Protein AF-A0A939HET4-F1 (afdb_monomer_lite)

Sequence (136 aa):
MSNPKKLTKIKFFSINRDIRDGRRSNAQMAAFHNVSIETIRTVRNAKTWNGFLAHKQAKAARALKRKIELGKARAAQIKRPSDIPDIAVADPDMTASQTWTRPSLQEQIDVLADEVANLKRQRGPFRFSIIKKDNK

pLDDT: mean 74.73, std 17.43, range [38.53, 94.81]

Foldseek 3Di:
DDDQPPQDPVLLVVLLVVVVVVPDDLVRSCVVSVHDSVLSVLSPVQVDPVSSVVVVVVVVVVVVVVVVVVVVVVVVVVPDPPPPPPPPPPDDDPDDPPPPPDDDPVVVVVVVVVVVVVVVVVDDDPPPPDPPDDDD

Structure (mmCIF, N/CA/C/O backbone):
data_AF-A0A939HET4-F1
#
_entry.id   AF-A0A939HET4-F1
#
loop_
_atom_site.group_PDB
_atom_site.id
_atom_site.type_symbol
_atom_site.label_atom_id
_atom_site.label_alt_id
_atom_site.label_comp_id
_atom_site.label_asym_id
_atom_site.label_entity_id
_atom_site.label_seq_id
_atom_site.pdbx_PDB_ins_code
_atom_site.Cartn_x
_atom_site.Cartn_y
_atom_site.Cartn_z
_atom_site.occupancy
_atom_site.B_iso_or_equiv
_atom_site.auth_seq_id
_atom_site.auth_comp_id
_atom_site.auth_asym_id
_atom_site.auth_atom_id
_atom_site.pdbx_PDB_model_num
ATOM 1 N N . MET A 1 1 ? -7.916 -10.480 -12.203 1.00 39.50 1 MET A N 1
ATOM 2 C CA . MET A 1 1 ? -7.081 -9.788 -11.191 1.00 39.50 1 MET A CA 1
ATOM 3 C C . MET A 1 1 ? -7.779 -8.497 -10.777 1.00 39.50 1 MET A C 1
ATOM 5 O O . MET A 1 1 ? -7.983 -7.640 -11.626 1.00 39.50 1 MET A O 1
ATOM 9 N N . SER A 1 2 ? -8.223 -8.365 -9.522 1.00 38.53 2 SER A N 1
ATOM 10 C CA . SER A 1 2 ? -8.917 -7.155 -9.057 1.00 38.53 2 SER A CA 1
ATOM 11 C C . SER A 1 2 ? -7.955 -5.965 -9.049 1.00 38.53 2 SER A C 1
ATOM 13 O O . SER A 1 2 ? -6.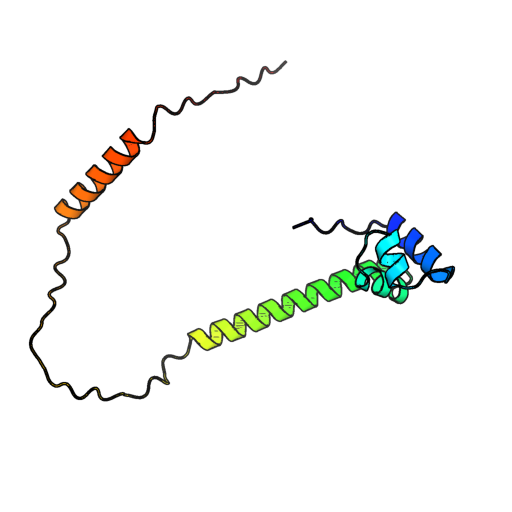945 -5.995 -8.344 1.00 38.53 2 SER A O 1
ATOM 15 N N . ASN A 1 3 ? -8.265 -4.922 -9.816 1.00 45.75 3 ASN A N 1
ATOM 16 C CA . ASN A 1 3 ? -7.520 -3.666 -9.820 1.00 45.75 3 ASN A CA 1
ATOM 17 C C . ASN A 1 3 ? -7.403 -3.154 -8.364 1.00 45.75 3 ASN A C 1
ATOM 19 O O . ASN A 1 3 ? -8.441 -3.035 -7.702 1.00 45.75 3 ASN A O 1
ATOM 23 N N . PRO A 1 4 ? -6.198 -2.916 -7.804 1.00 57.56 4 PRO A N 1
ATOM 24 C CA . PRO A 1 4 ? -6.071 -2.539 -6.402 1.00 57.56 4 PRO A CA 1
ATOM 25 C C . PRO A 1 4 ? -6.743 -1.182 -6.188 1.00 57.56 4 PRO A C 1
ATOM 27 O O . PRO A 1 4 ? -6.218 -0.142 -6.592 1.00 57.56 4 PRO A O 1
ATOM 30 N N . LYS A 1 5 ? -7.925 -1.193 -5.557 1.00 67.31 5 LYS A N 1
ATOM 31 C CA . LYS A 1 5 ? -8.667 0.026 -5.220 1.00 67.31 5 LYS A CA 1
ATOM 32 C C . LYS A 1 5 ? -7.733 0.945 -4.430 1.00 67.31 5 LYS A C 1
ATOM 34 O O . LYS A 1 5 ? -7.218 0.573 -3.373 1.00 67.31 5 LYS A O 1
ATOM 39 N N . LYS A 1 6 ? -7.465 2.135 -4.976 1.00 76.75 6 LYS A N 1
ATOM 40 C CA . LYS A 1 6 ? -6.620 3.140 -4.322 1.00 76.75 6 LYS A CA 1
ATOM 41 C C . LYS A 1 6 ? -7.266 3.496 -2.981 1.00 76.75 6 LYS A C 1
ATOM 43 O O . LYS A 1 6 ? -8.456 3.795 -2.928 1.00 76.75 6 LYS A O 1
ATOM 48 N N . LEU A 1 7 ? -6.489 3.434 -1.898 1.00 86.94 7 LEU A N 1
ATOM 49 C CA . LEU A 1 7 ? -6.971 3.838 -0.578 1.00 86.94 7 LEU A CA 1
ATOM 50 C C . LEU A 1 7 ? -7.331 5.327 -0.635 1.00 86.94 7 LEU A C 1
ATOM 52 O O . LEU A 1 7 ? -6.498 6.132 -1.043 1.00 86.94 7 LEU A O 1
ATOM 56 N N . THR A 1 8 ? -8.554 5.688 -0.256 1.00 91.38 8 THR A N 1
ATOM 57 C CA . THR A 1 8 ? -8.993 7.087 -0.201 1.00 91.38 8 THR A CA 1
ATOM 58 C C . THR A 1 8 ? -8.571 7.734 1.119 1.00 91.38 8 THR A C 1
ATOM 60 O O . THR A 1 8 ? -8.357 7.045 2.120 1.00 91.38 8 THR A O 1
ATOM 63 N N . LYS A 1 9 ? -8.494 9.071 1.149 1.00 93.50 9 LYS A N 1
ATOM 64 C CA . LYS A 1 9 ? -8.167 9.840 2.364 1.00 93.50 9 LYS A CA 1
ATOM 65 C C . LYS A 1 9 ? -9.171 9.582 3.497 1.00 93.50 9 LYS A C 1
ATOM 67 O O . LYS A 1 9 ? -8.770 9.389 4.639 1.00 93.50 9 LYS A O 1
ATOM 72 N N . ILE A 1 10 ? -10.463 9.495 3.171 1.00 93.81 10 ILE A N 1
ATOM 73 C CA . ILE A 1 10 ? -11.527 9.162 4.134 1.00 93.81 10 ILE A CA 1
ATOM 74 C C . ILE A 1 10 ? -11.271 7.784 4.752 1.00 93.81 10 ILE A C 1
ATOM 76 O O . ILE A 1 10 ? -11.267 7.631 5.973 1.00 93.81 10 ILE A O 1
ATOM 80 N N . LYS A 1 11 ? -10.977 6.783 3.913 1.00 92.50 11 LYS A N 1
ATOM 81 C CA . LYS A 1 11 ? -10.726 5.420 4.381 1.00 92.50 11 LYS A CA 1
ATOM 82 C C . LYS A 1 11 ? -9.453 5.318 5.220 1.00 92.50 11 LYS A C 1
ATOM 84 O O . LYS A 1 11 ? -9.434 4.586 6.201 1.00 92.50 11 LYS A O 1
ATOM 89 N N . PHE A 1 12 ? -8.421 6.097 4.893 1.00 94.81 12 PHE A N 1
ATOM 90 C CA . PHE A 1 12 ? -7.231 6.224 5.733 1.00 94.81 12 PHE A CA 1
ATOM 91 C C . PHE A 1 12 ? -7.573 6.693 7.151 1.00 94.81 12 PHE A C 1
ATOM 93 O O . PHE A 1 12 ? -7.128 6.071 8.110 1.00 94.81 12 PHE A O 1
ATOM 100 N N . PHE A 1 13 ? -8.373 7.753 7.301 1.00 94.56 13 PHE A N 1
ATOM 101 C CA . PHE A 1 13 ? -8.732 8.259 8.629 1.00 94.56 13 PHE A CA 1
ATOM 102 C C . PHE A 1 13 ? -9.630 7.300 9.406 1.00 94.56 13 PHE A C 1
ATOM 104 O O . PHE A 1 13 ? -9.435 7.148 10.608 1.00 94.56 13 PHE A O 1
ATOM 111 N N . SER A 1 14 ? -10.548 6.609 8.727 1.00 93.88 14 SER A N 1
ATOM 112 C CA . SER A 1 14 ? -11.356 5.554 9.348 1.00 93.88 14 SER A CA 1
ATOM 113 C C . SER A 1 14 ? -10.478 4.424 9.901 1.00 93.88 14 SER A C 1
ATOM 115 O O . SER A 1 14 ? -10.606 4.073 11.069 1.00 93.88 14 SER A O 1
ATOM 117 N N . ILE A 1 15 ? -9.511 3.932 9.118 1.00 94.00 15 ILE A N 1
ATOM 118 C CA . ILE A 1 15 ? -8.547 2.922 9.583 1.00 94.00 15 ILE A CA 1
ATOM 119 C C . ILE A 1 15 ? -7.685 3.467 10.731 1.00 94.00 15 ILE A C 1
ATOM 121 O O . ILE A 1 15 ? -7.440 2.766 11.705 1.00 94.00 15 ILE A O 1
ATOM 125 N N . ASN A 1 16 ? -7.208 4.710 10.634 1.00 94.38 16 ASN A N 1
ATOM 126 C CA . ASN A 1 16 ? -6.356 5.314 11.660 1.00 94.38 16 ASN A CA 1
ATOM 127 C C . ASN A 1 16 ? -7.094 5.473 12.999 1.00 94.38 16 ASN A C 1
ATOM 129 O O . ASN A 1 16 ? -6.493 5.282 14.052 1.00 94.38 16 ASN A O 1
ATOM 133 N N . ARG A 1 17 ? -8.396 5.787 12.963 1.00 94.19 17 ARG A N 1
ATOM 134 C CA . ARG A 1 17 ? -9.257 5.798 14.151 1.00 94.19 17 ARG A CA 1
ATOM 135 C C . ARG A 1 17 ? -9.363 4.402 14.759 1.00 94.19 17 ARG A C 1
ATOM 137 O O . ARG A 1 17 ? -9.035 4.242 15.925 1.00 94.19 17 ARG A O 1
ATOM 144 N N . ASP A 1 18 ? -9.698 3.394 13.958 1.00 93.19 18 ASP A N 1
ATOM 145 C CA . ASP A 1 18 ? -9.806 2.009 14.435 1.00 93.19 18 ASP A CA 1
ATOM 146 C C . ASP A 1 18 ? -8.490 1.485 15.036 1.00 93.19 18 ASP A C 1
ATOM 148 O O . ASP A 1 18 ? -8.499 0.741 16.017 1.00 93.19 18 ASP A O 1
ATOM 152 N N . ILE A 1 19 ? -7.346 1.886 14.470 1.00 92.69 19 ILE A N 1
ATOM 153 C CA . ILE A 1 19 ? -6.021 1.551 15.009 1.00 92.69 19 ILE A CA 1
ATOM 154 C C . ILE A 1 19 ? -5.816 2.177 16.392 1.00 92.69 19 ILE A C 1
ATOM 156 O O . ILE A 1 19 ? -5.250 1.517 17.261 1.00 92.69 19 ILE A O 1
ATOM 160 N N . ARG A 1 20 ? -6.249 3.428 16.595 1.00 91.94 20 ARG A N 1
ATOM 161 C CA . ARG A 1 20 ? -6.165 4.116 17.894 1.00 91.94 20 ARG A CA 1
ATOM 162 C C . ARG A 1 20 ? -7.114 3.509 18.920 1.00 91.94 20 ARG A C 1
ATOM 164 O O . ARG A 1 20 ? -6.741 3.407 20.081 1.00 91.94 20 ARG A O 1
ATOM 171 N N . ASP A 1 21 ? -8.286 3.061 18.478 1.00 92.06 21 ASP A N 1
ATOM 172 C CA . ASP A 1 21 ? -9.275 2.412 19.340 1.00 92.06 21 ASP A CA 1
ATOM 173 C C . ASP A 1 21 ? -8.802 1.028 19.827 1.00 92.06 21 ASP A C 1
ATOM 175 O O . ASP A 1 21 ? -9.319 0.515 20.815 1.00 92.06 21 ASP A O 1
ATOM 179 N N . GLY A 1 22 ? -7.840 0.392 19.143 1.00 89.25 22 GLY A N 1
ATOM 180 C CA . GLY A 1 22 ? -7.157 -0.823 19.611 1.00 89.25 22 GLY A CA 1
ATOM 181 C C . GLY A 1 22 ? -8.010 -2.099 19.655 1.00 89.25 22 GLY A C 1
ATOM 182 O O . GLY A 1 22 ? -7.503 -3.163 19.995 1.00 89.25 22 GLY A O 1
ATOM 183 N N . ARG A 1 23 ? -9.291 -2.032 19.269 1.00 85.00 23 ARG A N 1
ATOM 184 C CA . ARG A 1 23 ? -10.271 -3.126 19.428 1.00 85.00 23 ARG A CA 1
ATOM 185 C C . ARG A 1 23 ? -10.041 -4.343 18.529 1.00 85.00 23 ARG A C 1
ATOM 187 O O . ARG A 1 23 ? -10.679 -5.371 18.730 1.00 85.00 23 ARG A O 1
ATOM 194 N N . ARG A 1 24 ? -9.217 -4.223 17.484 1.00 90.19 24 ARG A N 1
ATOM 195 C CA . ARG A 1 24 ? -9.063 -5.247 16.436 1.00 90.19 24 ARG A CA 1
ATOM 196 C C . ARG A 1 24 ? -7.597 -5.530 16.142 1.00 90.19 24 ARG A C 1
ATOM 198 O O . ARG A 1 24 ? -6.770 -4.620 16.086 1.00 90.19 24 ARG A O 1
ATOM 205 N N . SER A 1 25 ? -7.286 -6.794 15.862 1.00 92.56 25 SER A N 1
ATOM 206 C CA . SER A 1 25 ? -5.974 -7.178 15.336 1.00 92.56 25 SER A CA 1
ATOM 207 C C . SER A 1 25 ? -5.763 -6.627 13.918 1.00 92.56 25 SER A C 1
ATOM 209 O O . SER A 1 25 ? -6.710 -6.269 13.211 1.00 92.56 25 SER A O 1
ATOM 211 N N . ASN A 1 26 ? -4.511 -6.591 13.450 1.00 91.94 26 ASN A N 1
ATOM 212 C CA . ASN A 1 26 ? -4.204 -6.145 12.084 1.00 91.94 26 ASN A CA 1
ATOM 213 C C . ASN A 1 26 ? -4.919 -6.981 11.011 1.00 91.94 26 ASN A C 1
ATOM 215 O O . ASN A 1 26 ? -5.312 -6.436 9.982 1.00 91.94 26 ASN A O 1
ATOM 219 N N . ALA A 1 27 ? -5.088 -8.285 11.251 1.00 92.75 27 ALA A N 1
ATOM 220 C CA . ALA A 1 27 ? -5.789 -9.182 10.337 1.00 92.75 27 ALA A CA 1
ATOM 221 C C . ALA A 1 27 ? -7.294 -8.878 10.301 1.00 92.75 27 ALA A C 1
ATOM 223 O O . ALA A 1 27 ? -7.870 -8.737 9.225 1.00 92.75 27 ALA A O 1
ATOM 224 N N . GLN A 1 28 ? -7.908 -8.676 11.470 1.00 94.25 28 GLN A N 1
ATOM 225 C CA . GLN A 1 28 ? -9.324 -8.318 11.576 1.00 94.25 28 GLN A CA 1
ATOM 226 C C . GLN A 1 28 ? -9.617 -6.948 10.949 1.00 94.25 28 GLN A C 1
ATOM 228 O O . GLN A 1 28 ? -10.603 -6.802 10.233 1.00 94.25 28 GLN A O 1
ATOM 233 N N . MET A 1 29 ? -8.746 -5.951 11.151 1.00 93.12 29 MET A N 1
ATOM 234 C CA . MET A 1 29 ? -8.880 -4.645 10.493 1.00 93.12 29 MET A CA 1
ATOM 235 C C . MET A 1 29 ? -8.739 -4.740 8.975 1.00 93.12 29 MET A C 1
ATOM 237 O O . MET A 1 29 ? -9.480 -4.077 8.254 1.00 93.12 29 MET A O 1
ATOM 241 N N . ALA A 1 30 ? -7.799 -5.548 8.482 1.00 92.75 30 ALA A N 1
ATOM 242 C CA . ALA A 1 30 ? -7.602 -5.749 7.051 1.00 92.75 30 ALA A CA 1
ATOM 243 C C . ALA A 1 30 ? -8.860 -6.335 6.390 1.00 92.75 30 ALA A C 1
ATOM 245 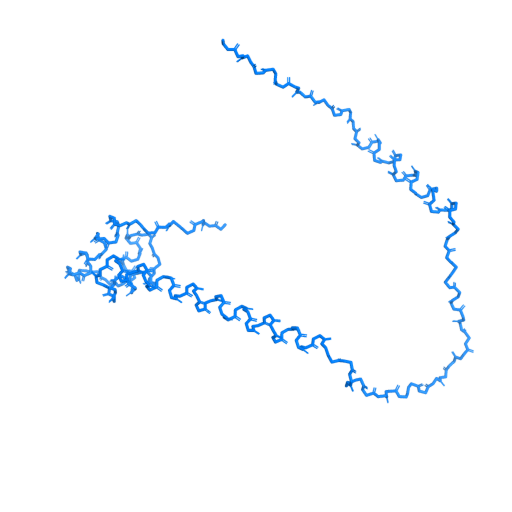O O . ALA A 1 30 ? -9.308 -5.814 5.367 1.00 92.75 30 ALA A O 1
ATOM 246 N N . ALA A 1 31 ? -9.466 -7.343 7.024 1.00 92.50 31 ALA A N 1
ATOM 247 C CA . ALA A 1 31 ? -10.726 -7.933 6.582 1.00 92.50 31 ALA A CA 1
ATOM 248 C C . ALA A 1 31 ? -11.884 -6.922 6.644 1.00 92.50 31 ALA A C 1
ATOM 250 O O . ALA A 1 31 ? -12.545 -6.686 5.638 1.00 92.50 31 ALA A O 1
ATOM 251 N N . PHE A 1 32 ? -12.072 -6.248 7.783 1.00 91.94 32 PHE A N 1
ATOM 252 C CA . PHE A 1 32 ? -13.150 -5.271 7.977 1.00 91.94 32 PHE A CA 1
ATOM 253 C C . PHE A 1 32 ? -13.093 -4.120 6.961 1.00 91.94 32 PHE A C 1
ATOM 255 O O . PHE A 1 32 ? -14.104 -3.716 6.389 1.00 91.94 32 PHE A O 1
ATOM 262 N N . HIS A 1 33 ? -11.890 -3.614 6.680 1.00 90.19 33 HIS A N 1
ATOM 263 C CA . HIS A 1 33 ? -11.693 -2.524 5.729 1.00 90.19 33 HIS A CA 1
ATOM 264 C C . HIS A 1 33 ? -11.537 -2.992 4.278 1.00 90.19 33 HIS A C 1
ATOM 266 O O . HIS A 1 33 ? -11.465 -2.137 3.392 1.00 90.19 33 HIS A O 1
ATOM 272 N N . ASN A 1 34 ? -11.528 -4.297 3.990 1.00 90.81 34 ASN A N 1
ATOM 273 C CA . ASN A 1 34 ? -11.244 -4.856 2.662 1.00 90.81 34 ASN A CA 1
ATOM 274 C C . ASN A 1 34 ? -9.933 -4.312 2.060 1.00 90.81 34 ASN A C 1
ATOM 276 O O . ASN A 1 34 ? -9.888 -3.840 0.920 1.00 90.81 34 ASN A O 1
ATOM 280 N N . VAL A 1 35 ? -8.863 -4.317 2.855 1.00 91.19 35 VAL A N 1
ATOM 281 C CA . VAL A 1 35 ? -7.521 -3.862 2.461 1.00 91.19 35 VAL A CA 1
ATOM 282 C C . VAL A 1 35 ? -6.476 -4.904 2.836 1.00 91.19 35 VAL A C 1
ATOM 284 O O . VAL A 1 35 ? -6.715 -5.778 3.661 1.00 91.19 35 VAL A O 1
ATOM 287 N N . SER A 1 36 ? -5.277 -4.808 2.263 1.00 92.06 36 SER A N 1
ATOM 288 C CA . SER A 1 36 ? -4.185 -5.697 2.661 1.00 92.06 36 SER A CA 1
ATOM 289 C C . SER A 1 36 ? -3.708 -5.410 4.088 1.00 92.06 36 SER A C 1
ATOM 291 O O . SER A 1 36 ? -3.675 -4.258 4.531 1.00 92.06 36 SER A O 1
ATOM 293 N N . ILE A 1 37 ? -3.228 -6.448 4.779 1.00 93.75 37 ILE A N 1
ATOM 294 C CA . ILE A 1 37 ? -2.582 -6.322 6.099 1.00 93.75 37 ILE A CA 1
ATOM 295 C C . ILE A 1 37 ? -1.408 -5.334 6.042 1.00 93.75 37 ILE A C 1
ATOM 297 O O . ILE A 1 37 ? -1.201 -4.540 6.959 1.00 93.75 37 ILE A O 1
ATOM 301 N N . GLU A 1 38 ? -0.655 -5.330 4.940 1.00 91.31 38 GLU A N 1
ATOM 302 C CA . GLU A 1 38 ? 0.442 -4.384 4.734 1.00 91.31 38 GLU A CA 1
ATOM 303 C C . GLU A 1 38 ? -0.043 -2.926 4.700 1.00 91.31 38 GLU A C 1
ATOM 305 O O . GLU A 1 38 ? 0.625 -2.033 5.226 1.00 91.31 38 GLU A O 1
ATOM 310 N N . THR A 1 39 ? -1.230 -2.674 4.141 1.00 91.44 39 THR A N 1
ATOM 311 C CA . THR A 1 39 ? -1.840 -1.340 4.162 1.00 91.44 39 THR A CA 1
ATOM 312 C C . THR A 1 39 ? -2.132 -0.911 5.597 1.00 91.44 39 THR A C 1
ATOM 314 O O . THR A 1 39 ? -1.750 0.195 5.964 1.00 91.44 39 THR A O 1
ATOM 317 N N . ILE A 1 40 ? -2.706 -1.785 6.431 1.00 93.81 40 ILE A N 1
ATOM 318 C CA . ILE A 1 40 ? -2.956 -1.500 7.855 1.00 93.81 40 ILE A CA 1
ATOM 319 C C . ILE A 1 40 ? -1.653 -1.161 8.591 1.00 93.81 40 ILE A C 1
ATOM 321 O O . ILE A 1 40 ? -1.578 -0.143 9.280 1.00 93.81 40 ILE A O 1
ATOM 325 N N . ARG A 1 41 ? -0.592 -1.955 8.387 1.00 93.12 41 ARG A N 1
ATOM 326 C CA . ARG A 1 41 ? 0.742 -1.683 8.961 1.00 93.12 41 ARG A CA 1
ATOM 327 C C . ARG A 1 41 ? 1.296 -0.331 8.504 1.00 93.12 41 ARG A C 1
ATOM 329 O O . ARG A 1 41 ? 1.836 0.421 9.308 1.00 93.12 41 ARG A O 1
ATOM 336 N N . THR A 1 42 ? 1.120 0.001 7.227 1.00 92.81 42 THR A N 1
ATOM 337 C CA . THR A 1 42 ? 1.574 1.282 6.673 1.00 92.81 42 THR A CA 1
ATOM 338 C C . THR A 1 42 ? 0.802 2.455 7.279 1.00 92.81 42 THR A C 1
ATOM 340 O O . THR A 1 42 ? 1.414 3.456 7.636 1.00 92.81 42 THR A O 1
ATOM 343 N N . VAL A 1 43 ? -0.522 2.340 7.434 1.00 93.44 43 VAL A N 1
ATOM 344 C CA . VAL A 1 43 ? -1.353 3.377 8.072 1.00 93.44 43 VAL A CA 1
ATOM 345 C C . VAL A 1 43 ? -0.929 3.591 9.526 1.00 93.44 43 VAL A C 1
ATOM 347 O O . VAL A 1 43 ? -0.729 4.736 9.931 1.00 93.44 43 VAL A O 1
ATOM 350 N N . ARG A 1 44 ? -0.700 2.501 10.273 1.00 92.06 44 ARG A N 1
ATOM 351 C CA . ARG A 1 44 ? -0.209 2.541 11.659 1.00 92.06 44 ARG A CA 1
ATOM 352 C C . ARG A 1 44 ? 1.104 3.320 11.786 1.00 92.06 44 ARG A C 1
ATOM 354 O O . ARG A 1 44 ? 1.233 4.150 12.680 1.00 92.06 44 ARG A O 1
ATOM 361 N N . ASN A 1 45 ? 2.054 3.078 10.884 1.00 91.62 45 ASN A N 1
ATOM 362 C CA . ASN A 1 45 ? 3.373 3.712 10.936 1.00 91.62 45 ASN A CA 1
ATOM 363 C C . ASN A 1 45 ? 3.353 5.161 10.432 1.00 91.62 45 ASN A C 1
ATOM 365 O O . ASN A 1 45 ? 4.033 6.017 10.988 1.00 91.62 45 ASN A O 1
ATOM 369 N N . ALA A 1 46 ? 2.575 5.446 9.385 1.00 90.19 46 ALA A N 1
ATOM 370 C CA . ALA A 1 46 ? 2.563 6.751 8.734 1.00 90.19 46 ALA A CA 1
ATOM 371 C C . ALA A 1 46 ? 1.945 7.862 9.595 1.00 90.19 46 ALA A C 1
ATOM 373 O O . ALA A 1 46 ? 2.367 9.011 9.469 1.00 90.19 46 ALA A O 1
ATOM 374 N N . LYS A 1 47 ? 0.948 7.535 10.438 1.00 85.69 47 LYS A N 1
ATOM 375 C CA . LYS A 1 47 ? 0.162 8.434 11.321 1.00 85.69 47 LYS A CA 1
ATOM 376 C C . LYS A 1 47 ? -0.619 9.561 10.618 1.00 85.69 47 LYS A C 1
ATOM 378 O O . LYS A 1 47 ? -1.695 9.935 11.084 1.00 85.69 47 LYS A O 1
ATOM 383 N N . THR A 1 48 ? -0.121 10.072 9.494 1.00 92.38 48 THR A N 1
ATOM 384 C CA . THR A 1 48 ? -0.680 11.145 8.669 1.00 92.38 48 THR A CA 1
ATOM 385 C C . THR A 1 48 ? -0.895 10.674 7.231 1.00 92.38 48 THR A C 1
ATOM 387 O O . THR A 1 48 ? -0.224 9.763 6.739 1.00 92.38 48 THR A O 1
ATOM 390 N N . TRP A 1 49 ? -1.824 11.328 6.530 1.00 90.94 49 TRP A N 1
ATOM 391 C CA . TRP A 1 49 ? -2.104 11.030 5.124 1.00 90.94 49 TRP A CA 1
ATOM 392 C C . TRP A 1 49 ? -0.891 11.295 4.219 1.00 90.94 49 TRP A C 1
ATOM 394 O O . TRP A 1 49 ? -0.559 10.466 3.374 1.00 90.94 49 TRP A O 1
ATOM 404 N N . ASN A 1 50 ? -0.182 12.407 4.434 1.00 92.44 50 ASN A N 1
ATOM 405 C CA . ASN A 1 50 ? 1.001 12.751 3.641 1.00 92.44 50 ASN A CA 1
ATOM 406 C C . ASN A 1 50 ? 2.145 11.756 3.879 1.00 92.44 50 ASN A C 1
ATOM 408 O O . ASN A 1 50 ? 2.767 11.308 2.917 1.00 92.44 50 ASN A O 1
ATOM 412 N N . GLY A 1 51 ? 2.360 11.322 5.127 1.00 91.88 51 GLY A N 1
ATOM 413 C CA . GLY A 1 51 ? 3.325 10.264 5.439 1.00 91.88 51 GLY A CA 1
ATOM 414 C C . GLY A 1 51 ? 2.990 8.941 4.742 1.00 91.88 51 GLY A C 1
ATOM 415 O O . GLY A 1 51 ? 3.875 8.251 4.237 1.00 91.88 51 GLY A O 1
ATOM 416 N N . PHE A 1 52 ? 1.700 8.611 4.632 1.00 93.19 52 PHE A N 1
ATOM 417 C CA . PHE A 1 52 ? 1.246 7.411 3.931 1.00 93.19 52 PHE A CA 1
ATOM 418 C C . PHE A 1 52 ? 1.510 7.490 2.423 1.00 93.19 52 PHE A C 1
ATOM 420 O O . PHE A 1 52 ? 1.997 6.523 1.828 1.00 93.19 52 PHE A O 1
ATOM 427 N N . LEU A 1 53 ? 1.227 8.641 1.804 1.00 91.81 53 LEU A N 1
ATOM 428 C CA . LEU A 1 53 ? 1.518 8.876 0.389 1.00 91.81 53 LEU A CA 1
ATOM 429 C C . LEU A 1 53 ? 3.022 8.807 0.102 1.00 91.81 53 LEU A C 1
ATOM 431 O O . LEU A 1 53 ? 3.422 8.104 -0.828 1.00 91.81 53 LEU A O 1
ATOM 435 N N . ALA A 1 54 ? 3.848 9.446 0.934 1.00 91.88 54 ALA A N 1
ATOM 436 C CA . ALA A 1 54 ? 5.304 9.404 0.817 1.00 91.88 54 ALA A CA 1
ATOM 437 C C . ALA A 1 54 ? 5.839 7.967 0.922 1.00 91.88 54 ALA A C 1
ATOM 439 O O . ALA A 1 54 ? 6.648 7.539 0.098 1.00 91.88 54 ALA A O 1
ATOM 440 N N . HIS A 1 55 ? 5.325 7.168 1.864 1.00 91.31 55 HIS A N 1
ATOM 441 C CA . HIS A 1 55 ? 5.706 5.760 1.991 1.00 91.31 55 HIS A CA 1
ATOM 442 C C . HIS A 1 55 ? 5.342 4.944 0.738 1.00 91.31 55 HIS A C 1
ATOM 444 O O . HIS A 1 55 ? 6.134 4.122 0.266 1.00 91.31 55 HIS A O 1
ATOM 450 N N . LYS A 1 56 ? 4.159 5.179 0.152 1.00 88.12 56 LYS A N 1
ATOM 451 C CA . LYS A 1 56 ? 3.763 4.524 -1.104 1.00 88.12 56 LYS A CA 1
ATOM 452 C C . LYS A 1 56 ? 4.655 4.923 -2.277 1.00 88.12 56 LYS A C 1
ATOM 454 O O . LYS A 1 56 ? 5.057 4.043 -3.039 1.00 88.12 56 LYS A O 1
ATOM 459 N N . GLN A 1 57 ? 4.990 6.204 -2.403 1.00 89.81 57 GLN A N 1
ATOM 460 C CA . GLN A 1 57 ? 5.900 6.695 -3.439 1.00 89.81 57 GLN A CA 1
ATOM 461 C C . GLN A 1 57 ? 7.303 6.101 -3.276 1.00 89.81 57 GLN A C 1
ATOM 463 O O . GLN A 1 57 ? 7.856 5.576 -4.239 1.00 89.81 57 GLN A O 1
ATOM 468 N N . ALA A 1 58 ? 7.844 6.071 -2.055 1.00 90.56 58 ALA A N 1
ATOM 469 C CA . ALA A 1 58 ? 9.143 5.465 -1.772 1.00 90.56 58 ALA A CA 1
ATOM 470 C C . ALA A 1 58 ? 9.173 3.967 -2.120 1.00 90.56 58 ALA A C 1
ATOM 472 O O . ALA A 1 58 ? 10.136 3.483 -2.720 1.00 90.56 58 ALA A O 1
ATOM 473 N N . LYS A 1 59 ? 8.104 3.222 -1.802 1.00 88.56 59 LYS A N 1
ATOM 474 C CA . LYS A 1 59 ? 7.985 1.803 -2.174 1.00 88.56 59 LYS A CA 1
ATOM 475 C C . LYS A 1 59 ? 7.960 1.617 -3.695 1.00 88.56 59 LYS A C 1
ATOM 477 O O . LYS A 1 59 ? 8.654 0.738 -4.206 1.00 88.56 59 LYS A O 1
ATOM 482 N N . ALA A 1 60 ? 7.214 2.454 -4.416 1.00 88.50 60 ALA A N 1
ATOM 483 C CA . ALA A 1 60 ? 7.176 2.430 -5.877 1.00 88.50 60 ALA A CA 1
ATOM 484 C C . ALA A 1 60 ? 8.545 2.767 -6.495 1.00 88.50 60 ALA A C 1
ATOM 486 O O . ALA A 1 60 ? 9.009 2.050 -7.380 1.00 88.50 60 ALA A O 1
ATOM 487 N N . ALA A 1 61 ? 9.236 3.785 -5.976 1.00 90.19 61 ALA A N 1
ATOM 488 C CA . ALA A 1 61 ? 10.567 4.174 -6.433 1.00 90.19 61 ALA A CA 1
ATOM 489 C C . ALA A 1 61 ? 11.599 3.052 -6.227 1.00 90.19 61 ALA A C 1
ATOM 491 O O . ALA A 1 61 ? 12.378 2.755 -7.130 1.00 90.19 61 ALA A O 1
ATOM 492 N N . ARG A 1 62 ? 11.578 2.367 -5.074 1.00 90.19 62 ARG A N 1
ATOM 493 C CA . ARG A 1 62 ? 12.447 1.203 -4.816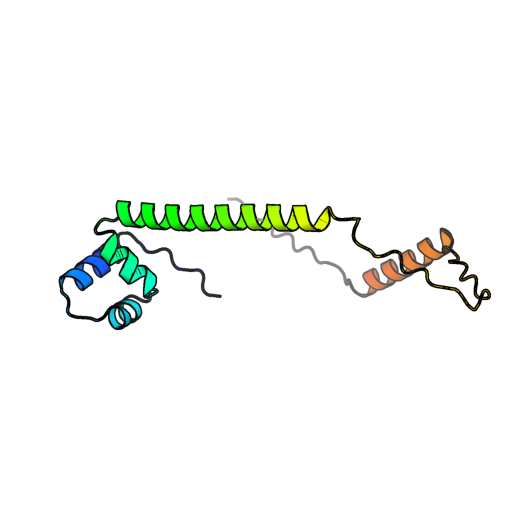 1.00 90.19 62 ARG A CA 1
ATOM 494 C C . ARG A 1 62 ? 12.163 0.049 -5.776 1.00 90.19 62 ARG A C 1
ATOM 496 O O . ARG A 1 62 ? 13.098 -0.576 -6.266 1.00 90.19 62 ARG A O 1
ATOM 503 N N . ALA A 1 63 ? 10.890 -0.224 -6.065 1.00 88.81 63 ALA A N 1
ATOM 504 C CA . ALA A 1 63 ? 10.515 -1.254 -7.030 1.00 88.81 63 ALA A CA 1
ATOM 505 C C . ALA A 1 63 ? 11.004 -0.913 -8.447 1.00 88.81 63 ALA A C 1
ATOM 507 O O . ALA A 1 63 ? 11.488 -1.795 -9.153 1.00 88.81 63 ALA A O 1
ATOM 508 N N . LEU A 1 64 ? 10.929 0.361 -8.843 1.00 89.62 64 LEU A N 1
ATOM 509 C CA . LEU A 1 64 ? 11.452 0.828 -10.124 1.00 89.62 64 LEU A CA 1
ATOM 510 C C . LEU A 1 64 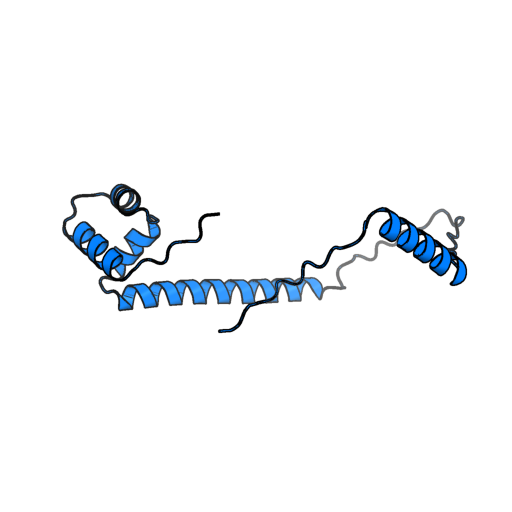? 12.978 0.680 -10.202 1.00 89.62 64 LEU A C 1
ATOM 512 O O . LEU A 1 64 ? 13.473 0.111 -11.170 1.00 89.62 64 LEU A O 1
ATOM 516 N N . LYS A 1 65 ? 13.714 1.108 -9.166 1.00 89.50 65 LYS A N 1
ATOM 517 C CA . LYS A 1 65 ? 15.179 0.948 -9.101 1.00 89.50 65 LYS A CA 1
ATOM 518 C C . LYS A 1 65 ? 15.601 -0.514 -9.260 1.00 89.50 65 LYS A C 1
ATOM 520 O O . LYS A 1 65 ? 16.426 -0.809 -10.116 1.00 89.50 65 LYS A O 1
ATOM 525 N N . ARG A 1 66 ? 14.952 -1.434 -8.536 1.00 87.88 66 ARG A N 1
ATOM 526 C CA . ARG A 1 66 ? 15.214 -2.880 -8.654 1.00 87.88 66 ARG A CA 1
ATOM 527 C C . ARG A 1 66 ? 14.978 -3.408 -10.069 1.00 87.88 66 ARG A C 1
ATOM 529 O O . ARG A 1 66 ? 15.760 -4.210 -10.559 1.00 87.88 66 ARG A O 1
ATOM 536 N N . LYS A 1 67 ? 13.920 -2.956 -10.750 1.00 86.81 67 LYS A N 1
ATOM 537 C CA . LYS A 1 67 ? 13.664 -3.350 -12.146 1.00 86.81 67 LYS A CA 1
ATOM 538 C C . LYS A 1 67 ? 14.747 -2.843 -13.096 1.00 86.81 67 LYS A C 1
ATOM 540 O O . LYS A 1 67 ? 15.146 -3.580 -13.991 1.00 86.81 67 LYS A O 1
ATOM 545 N N . ILE A 1 68 ? 15.222 -1.615 -12.898 1.00 86.56 68 ILE A N 1
ATOM 546 C CA . ILE A 1 68 ? 16.309 -1.041 -13.700 1.00 86.56 68 ILE A CA 1
ATOM 547 C C . ILE A 1 68 ? 17.607 -1.829 -13.478 1.00 86.56 68 ILE A C 1
ATOM 549 O O . ILE A 1 68 ? 18.274 -2.175 -14.448 1.00 86.56 68 ILE A O 1
ATOM 553 N N . GLU A 1 69 ? 17.947 -2.158 -12.231 1.00 84.94 69 GLU A N 1
ATOM 554 C CA . GLU A 1 69 ? 19.127 -2.971 -11.900 1.00 84.94 69 GLU A CA 1
ATOM 555 C C . GLU A 1 69 ? 19.059 -4.370 -12.519 1.00 84.94 69 GLU A C 1
ATOM 557 O O . GLU A 1 69 ? 20.010 -4.795 -13.170 1.00 84.94 69 GLU A O 1
ATOM 562 N N . LEU A 1 70 ? 17.916 -5.052 -12.408 1.00 83.12 70 LEU A N 1
ATOM 563 C CA . LEU A 1 70 ? 17.706 -6.353 -13.049 1.00 83.12 70 LEU A CA 1
ATOM 564 C C . LEU A 1 70 ? 17.793 -6.262 -14.577 1.00 83.12 70 LEU A C 1
ATOM 566 O O . LEU A 1 70 ? 18.369 -7.141 -15.212 1.00 83.12 70 LEU A O 1
ATOM 570 N N . GLY A 1 71 ? 17.264 -5.192 -15.176 1.00 81.75 71 GLY A N 1
ATOM 571 C CA . GLY A 1 71 ? 17.394 -4.931 -16.609 1.00 81.75 71 GLY A CA 1
ATOM 572 C C . GLY A 1 71 ? 18.851 -4.750 -17.039 1.00 81.75 71 GLY A C 1
ATOM 573 O O . GLY A 1 71 ? 19.268 -5.337 -18.034 1.00 81.75 71 GLY A O 1
ATOM 574 N N . LYS A 1 72 ? 19.650 -4.006 -16.261 1.00 78.56 72 LYS A N 1
ATOM 575 C CA . LYS A 1 72 ? 21.093 -3.843 -16.499 1.00 78.56 72 LYS A CA 1
ATOM 576 C C . LYS A 1 72 ? 21.854 -5.160 -16.342 1.00 78.56 72 LYS A C 1
ATOM 578 O O . LYS A 1 72 ? 22.670 -5.479 -17.198 1.00 78.56 72 LYS A O 1
ATOM 583 N N . ALA A 1 73 ? 21.559 -5.941 -15.302 1.00 75.62 73 ALA A N 1
ATOM 584 C CA . ALA A 1 73 ? 22.166 -7.255 -15.093 1.00 75.62 73 ALA A CA 1
ATOM 585 C C . ALA A 1 73 ? 21.839 -8.222 -16.245 1.00 75.62 73 ALA A C 1
ATOM 587 O O . ALA A 1 73 ? 22.727 -8.891 -16.770 1.00 75.62 73 ALA A O 1
ATOM 588 N N . ARG A 1 74 ? 20.583 -8.230 -16.710 1.00 71.62 74 ARG A N 1
ATOM 589 C CA . ARG A 1 74 ? 20.154 -9.023 -17.870 1.00 71.62 74 ARG A CA 1
ATOM 590 C C . ARG A 1 74 ? 20.825 -8.561 -19.167 1.00 71.62 74 ARG A C 1
ATOM 592 O O . ARG A 1 74 ? 21.242 -9.394 -19.961 1.00 71.62 74 ARG A O 1
ATOM 599 N N . ALA A 1 75 ? 20.971 -7.253 -19.372 1.00 71.81 75 ALA A N 1
ATOM 600 C CA . ALA A 1 75 ? 21.687 -6.708 -20.526 1.00 71.81 75 ALA A CA 1
ATOM 601 C C . ALA A 1 75 ? 23.191 -7.046 -20.500 1.00 71.81 75 ALA A C 1
ATOM 603 O O . ALA A 1 75 ? 23.783 -7.267 -21.552 1.00 71.81 75 ALA A O 1
ATOM 604 N N . ALA A 1 76 ? 23.801 -7.124 -19.313 1.00 67.44 76 ALA A N 1
ATOM 605 C CA . ALA A 1 76 ? 25.190 -7.547 -19.147 1.00 67.44 76 ALA A CA 1
ATOM 606 C C . ALA A 1 76 ? 25.390 -9.050 -19.420 1.00 67.44 76 ALA A C 1
ATOM 608 O O . ALA A 1 76 ? 26.405 -9.423 -19.998 1.00 67.44 76 ALA A O 1
ATOM 609 N N . GLN A 1 77 ? 24.418 -9.906 -19.077 1.00 62.25 77 GLN A N 1
ATOM 610 C CA . GLN A 1 77 ? 24.463 -11.342 -19.397 1.00 62.25 77 GLN A CA 1
ATOM 611 C C . GLN A 1 77 ? 24.399 -11.631 -20.904 1.00 62.25 77 GLN A C 1
ATOM 613 O O . GLN A 1 77 ? 25.062 -12.550 -21.367 1.00 62.25 77 GLN A O 1
ATOM 618 N N . ILE A 1 78 ? 23.654 -10.839 -21.682 1.00 60.88 78 ILE A N 1
ATOM 619 C CA . ILE A 1 78 ? 23.536 -11.033 -23.142 1.00 60.88 78 ILE A CA 1
ATOM 620 C C . ILE A 1 78 ? 24.841 -10.653 -23.878 1.00 60.88 78 ILE A C 1
ATOM 622 O O . ILE A 1 78 ? 25.074 -11.101 -24.995 1.00 60.88 78 ILE A O 1
ATOM 626 N N . LYS A 1 79 ? 25.733 -9.869 -23.253 1.00 55.88 79 LYS A N 1
ATOM 627 C CA . LYS A 1 79 ? 27.014 -9.425 -23.833 1.00 55.88 79 LYS A CA 1
ATOM 628 C C . LYS A 1 79 ? 28.210 -10.348 -23.546 1.00 55.88 79 LYS A C 1
ATOM 630 O O . LYS A 1 79 ? 29.345 -9.889 -23.646 1.00 55.88 79 LYS A O 1
ATOM 635 N N . ARG A 1 80 ? 28.002 -11.626 -23.213 1.00 53.56 80 ARG A N 1
ATOM 636 C CA . ARG A 1 80 ? 29.097 -12.612 -23.156 1.00 53.56 80 ARG A CA 1
ATOM 637 C C . ARG A 1 80 ? 29.065 -13.570 -24.352 1.00 53.56 80 ARG A C 1
ATOM 639 O O . ARG A 1 80 ? 28.436 -14.618 -24.255 1.00 53.56 80 ARG A O 1
ATOM 646 N N . PRO A 1 81 ? 29.774 -13.266 -25.449 1.00 57.94 81 PRO A N 1
ATOM 647 C CA . PRO A 1 81 ? 30.271 -14.270 -26.371 1.00 57.94 81 PRO A CA 1
ATOM 648 C C . PRO A 1 81 ? 31.743 -14.539 -26.027 1.00 57.94 81 PRO A C 1
ATOM 650 O O . PRO A 1 81 ? 32.629 -13.964 -26.649 1.00 57.94 81 PRO A O 1
ATOM 653 N N . SER A 1 82 ? 32.035 -15.321 -24.986 1.00 58.31 82 SER A N 1
ATOM 654 C CA . SER A 1 82 ? 33.436 -15.718 -24.736 1.00 58.31 82 SER A CA 1
ATOM 655 C C . SER A 1 82 ? 33.651 -17.004 -23.943 1.00 58.31 82 SER A C 1
ATOM 657 O O . SER A 1 82 ? 34.786 -17.447 -23.872 1.00 58.31 82 SER A O 1
ATOM 659 N N . ASP A 1 83 ? 32.609 -17.633 -23.393 1.00 55.38 83 ASP A N 1
ATOM 660 C CA . ASP A 1 83 ? 32.769 -18.856 -22.590 1.00 55.38 83 ASP A CA 1
ATOM 661 C C . ASP A 1 83 ? 32.027 -20.046 -23.228 1.00 55.38 83 ASP A C 1
ATOM 663 O O . ASP A 1 83 ? 31.404 -20.850 -22.536 1.00 55.38 83 ASP A O 1
ATOM 667 N N . ILE A 1 84 ? 32.045 -20.148 -24.562 1.00 58.06 84 ILE A N 1
ATOM 668 C CA . ILE A 1 84 ? 31.839 -21.448 -25.209 1.00 58.06 84 ILE A CA 1
ATOM 669 C C . ILE A 1 84 ? 33.225 -22.096 -25.162 1.00 58.06 84 ILE A C 1
ATOM 671 O O . ILE A 1 84 ? 34.127 -21.560 -25.805 1.00 58.06 84 ILE A O 1
ATOM 675 N N . PRO A 1 85 ? 33.461 -23.161 -24.372 1.00 52.00 85 PRO A N 1
ATOM 676 C CA . PRO A 1 85 ? 34.694 -23.915 -24.541 1.00 52.00 85 PRO A CA 1
ATOM 677 C C . PRO A 1 85 ? 34.746 -24.352 -26.005 1.00 52.00 85 PRO A C 1
ATOM 679 O O . PRO A 1 85 ? 33.727 -24.818 -26.516 1.00 52.00 85 PRO A O 1
ATOM 682 N N . ASP A 1 86 ? 35.889 -24.178 -26.670 1.00 56.66 86 ASP A N 1
ATOM 683 C CA . ASP A 1 86 ? 36.156 -24.791 -27.971 1.00 56.66 86 ASP A CA 1
ATOM 684 C C . ASP A 1 86 ? 35.992 -26.305 -27.804 1.00 56.66 86 ASP A C 1
ATOM 686 O O . ASP A 1 86 ? 36.924 -27.039 -27.473 1.00 56.66 86 ASP A O 1
ATOM 690 N N . ILE A 1 87 ? 34.763 -26.787 -27.967 1.00 53.75 87 ILE A N 1
ATOM 691 C CA . ILE A 1 87 ? 34.502 -28.193 -28.178 1.00 53.75 87 ILE A CA 1
ATOM 692 C C . ILE A 1 87 ? 35.000 -28.394 -29.596 1.00 53.75 87 ILE A C 1
ATOM 694 O O . ILE A 1 87 ? 34.293 -28.108 -30.561 1.00 53.75 87 ILE A O 1
ATOM 698 N N . ALA A 1 88 ? 36.256 -28.819 -29.707 1.00 55.94 88 ALA A N 1
ATOM 699 C CA . ALA A 1 88 ? 36.751 -29.481 -30.893 1.00 55.94 88 ALA A CA 1
ATOM 700 C C . ALA A 1 88 ? 35.839 -30.693 -31.116 1.00 55.94 88 ALA A C 1
ATOM 702 O O . ALA A 1 88 ? 36.049 -31.772 -30.561 1.00 55.94 88 ALA A O 1
ATOM 703 N N . VAL A 1 89 ? 34.758 -30.474 -31.862 1.00 51.38 89 VAL A N 1
ATOM 704 C CA . VAL A 1 89 ? 33.960 -31.536 -32.447 1.00 51.38 89 VAL A CA 1
ATOM 705 C C . VAL A 1 89 ? 34.887 -32.157 -33.478 1.00 51.38 89 VAL A C 1
ATOM 707 O O . VAL A 1 89 ? 35.077 -31.630 -34.567 1.00 51.38 89 VAL A O 1
ATOM 710 N N . ALA A 1 90 ? 35.575 -33.220 -33.071 1.00 51.69 90 ALA A N 1
ATOM 711 C CA . ALA A 1 90 ? 36.197 -34.122 -34.013 1.00 51.69 90 ALA A CA 1
ATOM 712 C C . ALA A 1 90 ? 35.062 -34.703 -34.863 1.00 51.69 90 ALA A C 1
ATOM 714 O O . ALA A 1 90 ? 34.220 -35.431 -34.338 1.00 51.69 90 ALA A O 1
ATOM 715 N N . ASP A 1 91 ? 35.011 -34.323 -36.137 1.00 50.22 91 ASP A N 1
ATOM 716 C CA . ASP A 1 91 ? 34.104 -34.902 -37.122 1.00 50.22 91 ASP A CA 1
ATOM 717 C C . ASP A 1 91 ? 34.491 -36.367 -37.386 1.00 50.22 91 ASP A C 1
ATOM 719 O O . ASP A 1 91 ? 35.652 -36.653 -37.699 1.00 50.22 91 ASP A O 1
ATOM 723 N N . PRO A 1 92 ? 33.515 -37.288 -37.380 1.00 55.88 92 PRO A N 1
ATOM 724 C CA . PRO A 1 92 ? 33.538 -38.358 -38.357 1.00 55.88 92 PRO A CA 1
ATOM 725 C C . PRO A 1 92 ? 32.157 -38.470 -39.005 1.00 55.88 92 PRO A C 1
ATOM 727 O O . PRO A 1 92 ? 31.307 -39.207 -38.525 1.00 55.88 92 PRO A O 1
ATOM 730 N N . ASP A 1 93 ? 31.912 -37.675 -40.044 1.00 50.44 93 ASP A N 1
ATOM 731 C CA . ASP A 1 93 ? 31.300 -38.129 -41.303 1.00 50.44 93 ASP A CA 1
ATOM 732 C C . ASP A 1 93 ? 30.943 -36.921 -42.171 1.00 50.44 93 ASP A C 1
ATOM 734 O O . ASP A 1 93 ? 29.879 -36.304 -42.076 1.00 50.44 93 ASP A O 1
ATOM 738 N N . MET A 1 94 ? 31.855 -36.593 -43.082 1.00 53.62 94 MET A N 1
ATOM 739 C CA . MET A 1 94 ? 31.519 -35.772 -44.232 1.00 53.62 94 MET A CA 1
ATOM 740 C C . MET A 1 94 ? 30.703 -36.618 -45.212 1.00 53.62 94 MET A C 1
ATOM 742 O O . MET A 1 94 ? 31.287 -37.400 -45.951 1.00 53.62 94 MET A O 1
ATOM 746 N N . THR A 1 95 ? 29.373 -36.468 -45.228 1.00 53.59 95 THR A N 1
ATOM 747 C CA . THR A 1 95 ? 28.509 -36.603 -46.430 1.00 53.59 95 THR A CA 1
ATOM 748 C C . THR A 1 95 ? 27.029 -36.354 -46.108 1.00 53.59 95 THR A C 1
ATOM 750 O O . THR A 1 95 ? 26.185 -37.238 -46.165 1.00 53.59 95 THR A O 1
ATOM 753 N N . ALA A 1 96 ? 26.674 -35.098 -45.844 1.00 53.81 96 ALA A N 1
ATOM 754 C CA . ALA A 1 96 ? 25.347 -34.587 -46.187 1.00 53.81 96 ALA A CA 1
ATOM 755 C C . ALA A 1 96 ? 25.423 -33.065 -46.301 1.00 53.81 96 ALA A C 1
ATOM 757 O O . ALA A 1 96 ? 25.133 -32.330 -45.359 1.00 53.81 96 ALA A O 1
ATOM 758 N N . SER A 1 97 ? 25.831 -32.570 -47.468 1.00 49.09 97 SER A N 1
ATOM 759 C CA . SER A 1 97 ? 25.583 -31.178 -47.828 1.00 49.09 97 SER A CA 1
ATOM 760 C C . SER A 1 97 ? 24.066 -30.975 -47.886 1.00 49.09 97 SER A C 1
ATOM 762 O O . SER A 1 97 ? 23.442 -31.224 -48.913 1.00 49.09 97 SER A O 1
ATOM 764 N N . GLN A 1 98 ? 23.450 -30.548 -46.779 1.00 53.44 98 GLN A N 1
ATOM 765 C CA . GLN A 1 98 ? 22.127 -29.933 -46.824 1.00 53.44 98 GLN A CA 1
ATOM 766 C C . GLN A 1 98 ? 22.276 -28.615 -47.582 1.00 53.44 98 GLN A C 1
ATOM 768 O O . GLN A 1 98 ? 22.583 -27.564 -47.020 1.00 53.44 98 GLN A O 1
ATOM 773 N N . THR A 1 99 ? 22.096 -28.679 -48.897 1.00 54.47 99 THR A N 1
ATOM 774 C CA . THR A 1 99 ? 21.830 -27.503 -49.709 1.00 54.47 99 THR A CA 1
ATOM 775 C C . THR A 1 99 ? 20.495 -26.938 -49.242 1.00 54.47 99 THR A C 1
ATOM 777 O O . THR A 1 99 ? 19.438 -27.492 -49.539 1.00 54.47 99 THR A O 1
ATOM 780 N N . TRP A 1 100 ? 20.537 -25.850 -48.474 1.00 52.19 100 TRP A N 1
ATOM 781 C CA . TRP A 1 100 ? 19.363 -25.029 -48.201 1.00 52.19 100 TRP A CA 1
ATOM 782 C C . TRP A 1 100 ? 18.955 -24.366 -49.516 1.00 52.19 100 TRP A C 1
ATOM 784 O O . TRP A 1 100 ? 19.407 -23.268 -49.842 1.00 52.19 100 TRP A O 1
ATOM 794 N N . THR A 1 101 ? 18.158 -25.065 -50.321 1.00 62.41 101 THR A N 1
ATOM 795 C CA . THR A 1 101 ? 17.619 -24.512 -51.560 1.00 62.41 101 THR A CA 1
ATOM 796 C C . THR A 1 101 ? 16.640 -23.415 -51.170 1.00 62.41 101 THR A C 1
ATOM 798 O O . THR A 1 101 ? 15.542 -23.675 -50.681 1.00 62.41 101 THR A O 1
ATOM 801 N N . ARG A 1 102 ? 17.078 -22.160 -51.298 1.00 57.69 102 ARG A N 1
ATOM 802 C CA . ARG A 1 102 ? 16.231 -20.994 -51.056 1.00 57.69 102 ARG A CA 1
ATOM 803 C C . ARG A 1 102 ? 15.086 -21.041 -52.077 1.00 57.69 102 ARG A C 1
ATOM 805 O O . ARG A 1 102 ? 15.395 -21.068 -53.269 1.00 57.69 102 ARG A O 1
ATOM 812 N N . PRO A 1 103 ? 13.809 -21.048 -51.649 1.00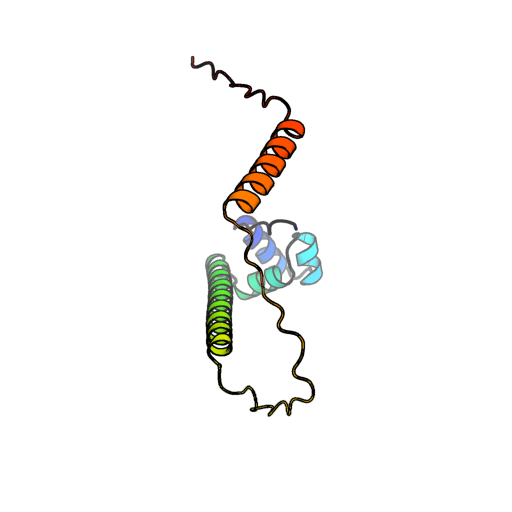 67.75 103 PRO A N 1
ATOM 813 C CA . PRO A 1 103 ? 12.693 -21.058 -52.583 1.00 67.75 103 PRO A CA 1
ATOM 814 C C . PRO A 1 103 ? 12.793 -19.828 -53.477 1.00 67.75 103 PRO A C 1
ATOM 816 O O . PRO A 1 103 ? 13.130 -18.725 -53.017 1.00 67.75 103 PRO A O 1
ATOM 819 N N . SER A 1 104 ? 12.544 -20.034 -54.761 1.00 77.62 104 SER A N 1
ATOM 820 C CA . SER A 1 104 ? 12.554 -18.971 -55.754 1.00 77.62 104 SER A CA 1
ATOM 821 C C . SER A 1 104 ? 11.550 -17.876 -55.373 1.00 77.62 104 SER A C 1
ATOM 823 O O . SER A 1 104 ? 10.592 -18.102 -54.629 1.00 77.62 104 SER A O 1
ATOM 825 N N . LEU A 1 105 ? 11.760 -16.655 -55.873 1.00 72.94 105 LEU A N 1
ATOM 826 C CA . LEU A 1 105 ? 10.814 -15.557 -55.635 1.00 72.94 105 LEU A CA 1
ATOM 827 C C . LEU A 1 105 ? 9.400 -15.905 -56.126 1.00 72.94 105 LEU A C 1
ATOM 829 O O . LEU A 1 105 ? 8.434 -15.449 -55.526 1.00 72.94 105 LEU A O 1
ATOM 833 N N . GLN A 1 106 ? 9.281 -16.742 -57.161 1.00 73.88 106 GLN A N 1
ATOM 834 C CA . GLN A 1 106 ? 7.992 -17.178 -57.689 1.00 73.88 106 GLN A CA 1
ATOM 835 C C . GLN A 1 106 ? 7.262 -18.113 -56.717 1.00 73.88 106 GLN A C 1
ATOM 837 O O . GLN A 1 106 ? 6.106 -17.862 -56.397 1.00 73.88 106 GLN A O 1
ATOM 842 N N . GLU A 1 107 ? 7.955 -19.102 -56.148 1.00 71.12 107 GLU A N 1
ATOM 843 C CA . GLU A 1 107 ? 7.366 -20.007 -55.148 1.00 71.12 107 GLU A CA 1
ATOM 844 C C . GLU A 1 107 ? 6.901 -19.253 -53.894 1.00 71.12 107 GLU A C 1
ATOM 846 O O . GLU A 1 107 ? 5.884 -19.594 -53.296 1.00 71.12 107 GLU A O 1
ATOM 851 N N . GLN A 1 108 ? 7.605 -18.185 -53.509 1.00 71.88 108 GLN A N 1
ATOM 852 C CA . GLN A 1 108 ? 7.180 -17.331 -52.396 1.00 71.88 108 GLN A CA 1
ATOM 853 C C . GLN A 1 108 ? 5.910 -16.532 -52.732 1.00 71.88 108 GLN A C 1
ATOM 855 O O . GLN A 1 108 ? 5.049 -16.369 -51.867 1.00 71.88 108 GLN A O 1
ATOM 860 N N . ILE A 1 109 ? 5.778 -16.051 -53.974 1.00 73.12 109 ILE A N 1
ATOM 861 C CA . ILE A 1 109 ? 4.577 -15.347 -54.450 1.00 73.12 109 ILE A CA 1
ATOM 862 C C . ILE A 1 109 ? 3.376 -16.296 -54.479 1.00 73.12 109 ILE A C 1
ATOM 864 O O . ILE A 1 109 ? 2.295 -15.901 -54.044 1.00 73.12 109 ILE A O 1
ATOM 868 N N . ASP A 1 110 ? 3.566 -17.536 -54.927 1.00 76.25 110 ASP A N 1
ATOM 869 C CA . ASP A 1 110 ? 2.486 -18.518 -55.041 1.00 76.25 110 ASP A CA 1
ATOM 870 C C . ASP A 1 110 ? 1.955 -18.930 -53.654 1.00 76.25 110 ASP A C 1
ATOM 872 O O . ASP A 1 110 ? 0.744 -18.925 -53.427 1.00 76.25 110 ASP A O 1
ATOM 876 N N . VAL A 1 111 ? 2.846 -19.148 -52.675 1.00 77.81 111 VAL A N 1
ATOM 877 C CA . VAL A 1 111 ? 2.461 -19.405 -51.271 1.00 77.81 111 VAL A CA 1
ATOM 878 C C . VAL A 1 111 ? 1.681 -18.225 -50.680 1.00 77.81 111 VAL A C 1
ATOM 880 O O . VAL A 1 111 ? 0.642 -18.415 -50.044 1.00 77.81 111 VAL A O 1
ATOM 883 N N . LEU A 1 112 ? 2.136 -16.991 -50.920 1.00 73.31 112 LEU A N 1
ATOM 884 C CA . LEU A 1 112 ? 1.432 -15.783 -50.478 1.00 73.31 112 LEU A CA 1
ATOM 885 C C . LEU A 1 112 ? 0.059 -15.635 -51.152 1.00 73.31 112 LEU A C 1
ATOM 887 O O . LEU A 1 112 ? -0.900 -15.204 -50.510 1.00 73.31 112 LEU A O 1
ATOM 891 N N . ALA A 1 113 ? -0.061 -15.990 -52.432 1.00 76.88 113 ALA A N 1
ATOM 892 C CA . ALA A 1 113 ? -1.324 -15.938 -53.160 1.00 76.88 113 ALA A CA 1
ATOM 893 C C . ALA A 1 113 ? -2.351 -16.927 -52.584 1.00 76.88 113 ALA A C 1
ATOM 895 O O . ALA A 1 113 ? -3.516 -16.554 -52.392 1.00 76.88 113 ALA A O 1
ATOM 896 N N . ASP A 1 114 ? -1.917 -18.137 -52.228 1.00 73.81 114 ASP A N 1
ATOM 897 C CA . ASP A 1 114 ? -2.761 -19.149 -51.590 1.00 73.81 114 ASP A CA 1
ATOM 898 C C . ASP A 1 114 ? -3.193 -18.742 -50.174 1.00 73.81 114 ASP A C 1
ATOM 900 O O . ASP A 1 114 ? -4.367 -18.890 -49.812 1.00 73.81 114 ASP A O 1
ATOM 904 N N . GLU A 1 115 ? -2.300 -18.135 -49.385 1.00 72.62 115 GLU A N 1
ATOM 905 C CA . GLU A 1 115 ? -2.651 -17.577 -48.074 1.00 72.62 115 GLU A CA 1
ATOM 906 C C . GLU A 1 115 ? -3.682 -16.446 -48.190 1.00 72.62 115 GLU A C 1
ATOM 908 O O . GLU A 1 115 ? -4.672 -16.421 -47.450 1.00 72.62 115 GLU A O 1
ATOM 913 N N . VAL A 1 116 ? -3.507 -15.533 -49.152 1.00 72.38 116 VAL A N 1
ATOM 914 C CA . VAL A 1 116 ? -4.460 -14.443 -49.415 1.00 72.38 116 VAL A CA 1
ATOM 915 C C . VAL A 1 116 ? -5.812 -14.994 -49.874 1.00 72.38 116 VAL A C 1
ATOM 917 O O . VAL A 1 116 ? -6.859 -14.504 -49.434 1.00 72.38 116 VAL A O 1
ATOM 920 N N . ALA A 1 117 ? -5.823 -16.023 -50.724 1.00 71.31 117 ALA A N 1
ATOM 921 C CA . ALA A 1 117 ? -7.047 -16.688 -51.156 1.00 71.31 117 ALA A CA 1
ATOM 922 C C . ALA A 1 117 ? -7.770 -17.363 -49.979 1.00 71.31 117 ALA A C 1
ATOM 924 O O . ALA A 1 117 ? -8.993 -17.248 -49.862 1.00 71.31 117 ALA A O 1
ATOM 925 N N . ASN A 1 118 ? -7.032 -17.999 -49.067 1.00 71.62 118 ASN A N 1
ATOM 926 C CA . ASN A 1 118 ? -7.592 -18.615 -47.866 1.00 71.62 118 ASN A CA 1
ATOM 927 C C . ASN A 1 118 ? -8.155 -17.560 -46.891 1.00 71.62 118 ASN A C 1
ATOM 929 O O . ASN A 1 118 ? -9.271 -17.703 -46.386 1.00 71.62 118 ASN A O 1
ATOM 933 N N . LEU A 1 119 ? -7.460 -16.431 -46.708 1.00 63.75 119 LEU A N 1
ATOM 934 C CA . LEU A 1 119 ? -7.946 -15.301 -4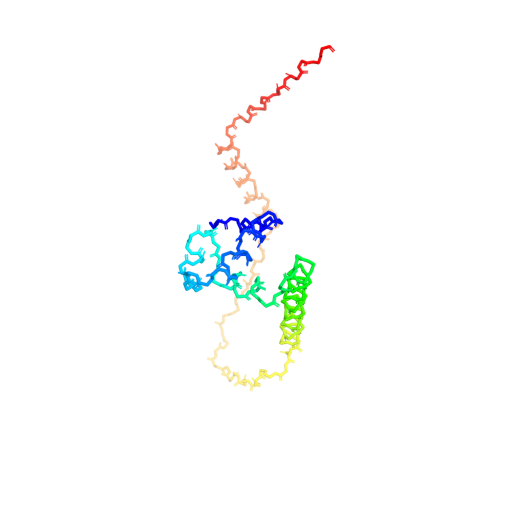5.906 1.00 63.75 119 LEU A CA 1
ATOM 935 C C . LEU A 1 119 ? -9.224 -14.674 -46.478 1.00 63.75 119 LEU A C 1
ATOM 937 O O . LEU A 1 119 ? -10.123 -14.319 -45.712 1.00 63.75 119 LEU A O 1
ATOM 941 N N . LYS A 1 120 ? -9.335 -14.560 -47.808 1.00 61.91 120 LYS A N 1
ATOM 942 C CA . LYS A 1 120 ? -10.560 -14.087 -48.473 1.00 61.91 120 LYS A CA 1
ATOM 943 C C . LYS A 1 120 ? -11.736 -15.049 -48.291 1.00 61.91 120 LYS A C 1
ATOM 945 O O . LYS A 1 120 ? -12.864 -14.583 -48.181 1.00 61.91 120 LYS A O 1
ATOM 950 N N . ARG A 1 121 ? -11.498 -16.365 -48.212 1.00 62.75 121 ARG A N 1
ATOM 951 C CA . ARG A 1 121 ? -12.554 -17.357 -47.920 1.00 62.75 121 ARG A CA 1
ATOM 952 C C . ARG A 1 121 ? -13.025 -17.302 -46.464 1.00 62.75 121 ARG A C 1
ATOM 954 O O . ARG A 1 121 ? -14.204 -17.508 -46.205 1.00 62.75 121 ARG A O 1
ATOM 961 N N . GLN A 1 122 ? -12.130 -17.004 -45.520 1.00 60.78 122 GLN A N 1
ATOM 962 C CA . GLN A 1 122 ? -12.472 -16.926 -44.091 1.00 60.78 122 GLN A CA 1
ATOM 963 C C . GLN A 1 122 ? -13.127 -15.598 -43.689 1.00 60.78 122 GLN A C 1
ATOM 965 O O . GLN A 1 122 ? -13.886 -15.539 -42.721 1.00 60.78 122 GLN A O 1
ATOM 970 N N . ARG A 1 123 ? -12.849 -14.516 -44.420 1.00 54.94 123 ARG A N 1
ATOM 971 C CA . ARG A 1 123 ? -13.421 -13.191 -44.169 1.00 54.94 123 ARG A CA 1
ATOM 972 C C . ARG A 1 123 ? -14.596 -12.938 -45.108 1.00 54.94 123 ARG A C 1
ATOM 974 O O . ARG A 1 123 ? -14.442 -12.326 -46.160 1.00 54.94 123 ARG A O 1
ATOM 981 N N . GLY A 1 124 ? -15.785 -13.376 -44.688 1.00 57.84 124 GLY A N 1
ATOM 982 C CA . GLY A 1 124 ? -17.049 -12.870 -45.233 1.00 57.84 124 GLY A CA 1
ATOM 983 C C . GLY A 1 124 ? -17.126 -11.331 -45.160 1.00 57.84 124 GLY A C 1
ATOM 984 O O . GLY A 1 124 ? -16.324 -10.706 -44.459 1.00 57.84 124 GLY A O 1
ATOM 985 N N . PRO A 1 125 ? -18.059 -10.688 -45.886 1.00 55.75 125 PRO A N 1
ATOM 986 C CA . PRO A 1 125 ? -18.052 -9.242 -46.078 1.00 55.75 125 PRO A CA 1
ATOM 987 C C . PRO A 1 125 ? -18.143 -8.513 -44.734 1.00 55.75 125 PRO A C 1
ATOM 989 O O . PRO A 1 125 ? -19.151 -8.592 -44.030 1.00 55.75 125 PRO A O 1
ATOM 992 N N . PHE A 1 126 ? -17.086 -7.776 -44.387 1.00 52.12 126 PHE A N 1
ATOM 993 C CA . PHE A 1 126 ? -17.097 -6.838 -43.271 1.00 52.12 126 PHE A CA 1
ATOM 994 C C . PHE A 1 126 ? -18.163 -5.766 -43.544 1.00 52.12 126 PHE A C 1
ATOM 996 O O . PHE A 1 126 ? -17.925 -4.806 -44.276 1.00 52.12 126 PHE A O 1
ATOM 1003 N N . ARG A 1 127 ? -19.358 -5.919 -42.957 1.00 47.25 127 ARG A N 1
ATOM 1004 C CA . ARG A 1 127 ? -20.329 -4.824 -42.838 1.00 47.25 127 ARG A CA 1
ATOM 1005 C C . ARG A 1 127 ? -19.750 -3.804 -41.863 1.00 47.25 127 ARG A C 1
ATOM 1007 O O . ARG A 1 127 ? -19.852 -3.963 -40.650 1.00 47.25 127 ARG A O 1
ATOM 1014 N N . PHE A 1 128 ? -19.146 -2.748 -42.396 1.00 44.81 128 PHE A N 1
ATOM 1015 C CA . PHE A 1 128 ? -18.903 -1.533 -41.631 1.00 44.81 128 PHE A CA 1
ATOM 1016 C C . PHE A 1 128 ? -20.253 -0.855 -41.379 1.00 44.81 128 PHE A C 1
ATOM 1018 O O . PHE A 1 128 ? -20.782 -0.148 -42.233 1.00 44.81 128 PHE A O 1
ATOM 1025 N N . SER A 1 129 ? -20.839 -1.097 -40.208 1.00 46.09 129 SER A N 1
ATOM 1026 C CA . SER A 1 129 ? -21.964 -0.303 -39.719 1.00 46.09 129 SER A CA 1
ATOM 1027 C C . SER A 1 129 ? -21.443 1.087 -39.353 1.00 46.09 129 SER A C 1
ATOM 1029 O O . SER A 1 129 ? -20.914 1.299 -38.264 1.00 46.09 129 SER A O 1
ATOM 1031 N N . ILE A 1 130 ? -21.549 2.033 -40.286 1.00 51.16 130 ILE A N 1
ATOM 1032 C CA . ILE A 1 130 ? -21.305 3.451 -40.020 1.00 51.16 130 ILE A CA 1
ATOM 1033 C C . ILE A 1 130 ? -22.461 3.937 -39.140 1.00 51.16 130 ILE A C 1
ATOM 1035 O O . ILE A 1 130 ? -23.586 4.101 -39.609 1.00 51.16 130 ILE A O 1
ATOM 1039 N N . ILE A 1 131 ? -22.196 4.142 -37.851 1.00 55.50 131 ILE A N 1
ATOM 1040 C CA . ILE A 1 131 ? -23.138 4.799 -36.944 1.00 55.50 131 ILE A CA 1
ATOM 1041 C C . ILE A 1 131 ? -23.164 6.281 -37.339 1.00 55.50 131 ILE A C 1
ATOM 1043 O O . ILE A 1 131 ? -22.219 7.017 -37.051 1.00 55.50 131 ILE A O 1
ATOM 1047 N N . LYS A 1 132 ? -24.226 6.721 -38.027 1.00 45.50 132 LYS A N 1
ATOM 1048 C CA . LYS A 1 132 ? -24.524 8.150 -38.188 1.00 45.50 132 LYS A CA 1
ATOM 1049 C C . LYS A 1 132 ? -24.802 8.721 -36.800 1.00 45.50 132 LYS A C 1
ATOM 1051 O O . LYS A 1 132 ? -25.716 8.283 -36.110 1.00 45.50 132 LYS A O 1
ATOM 1056 N N . LYS A 1 133 ? -23.962 9.659 -36.378 1.00 48.78 133 LYS A N 1
ATOM 1057 C CA . LYS A 1 133 ? -24.165 10.448 -35.169 1.00 48.78 133 LYS A CA 1
ATOM 1058 C C . LYS A 1 133 ? -25.034 11.637 -35.568 1.00 48.78 133 LYS A C 1
ATOM 1060 O O . LYS A 1 133 ? -24.528 12.561 -36.200 1.00 48.78 133 LYS A O 1
ATOM 1065 N N . ASP A 1 134 ? -26.323 11.576 -35.252 1.00 55.69 134 ASP A N 1
ATOM 1066 C CA . ASP A 1 134 ? -27.218 12.722 -35.393 1.00 55.69 134 ASP A CA 1
ATOM 1067 C C . ASP A 1 134 ? -26.702 13.843 -34.486 1.00 55.69 134 ASP A C 1
ATOM 1069 O O . ASP A 1 134 ? -26.589 13.676 -33.267 1.00 55.69 134 ASP A O 1
ATOM 1073 N N . ASN A 1 135 ? -26.314 14.961 -35.099 1.00 45.16 135 ASN A N 1
ATOM 1074 C CA . ASN A 1 135 ? -25.934 16.171 -34.390 1.00 45.16 135 ASN A CA 1
ATOM 1075 C C . ASN A 1 135 ? -27.077 17.176 -34.535 1.00 45.16 135 ASN A C 1
ATOM 1077 O O . ASN A 1 135 ? -27.538 17.444 -35.643 1.00 45.16 135 ASN A O 1
ATOM 1081 N N . LYS A 1 136 ? -27.537 17.620 -33.371 1.00 44.25 136 LYS A N 1
ATOM 1082 C CA . LYS A 1 136 ? -28.658 18.518 -33.114 1.00 44.25 136 LYS A CA 1
ATOM 1083 C C . LYS A 1 136 ? -28.423 19.921 -33.667 1.00 44.25 136 LYS A C 1
ATOM 1085 O O . LYS A 1 136 ? -27.243 20.340 -33.672 1.00 44.25 136 LYS A O 1
#

Radius of gyration: 31.78 Å; chains: 1; bounding box: 65×57×77 Å

Organism: NCBI:txid2817681

Secondary structure (DSSP, 8-state):
----PPPPHHHHHHHHHHHHH--S-HHHHHHHHTS-HHHHHHHHHH-SHHHHHHHHHHHHHHHHHHHHHHHHHHHHHHT----------------------PPPHHHHHHHHHHHHHHHHHH--------------